Protein AF-A0A377CYT3-F1 (afdb_monomer_lite)

Sequence (85 aa):
MSIDRTSPLKPVSTVQPRETTDAPVTNTRAAKTTASTSTSVTLSDAQAKLMQPGSSDINLERVEALKLAIRNGELKMDTAKLPMR

Radius of gyration: 30.86 Å; chains: 1; bounding box: 71×52×48 Å

Foldseek 3Di:
DDDDDDDDDDDDDDDDDDDDDDDDDDDPDDPPPPPPPDDDDDDDPVVVVVPDDDPVVDDVVVVVVVVVCVVVVNDDDDVVVDDDD

pLDDT: mean 72.57, std 18.23, range [37.09, 97.38]

Secondary structure (DSSP, 8-state):
-----PPPPPPPPPPPPPPP------------------------HHHHHHTS--GGGS-HHHH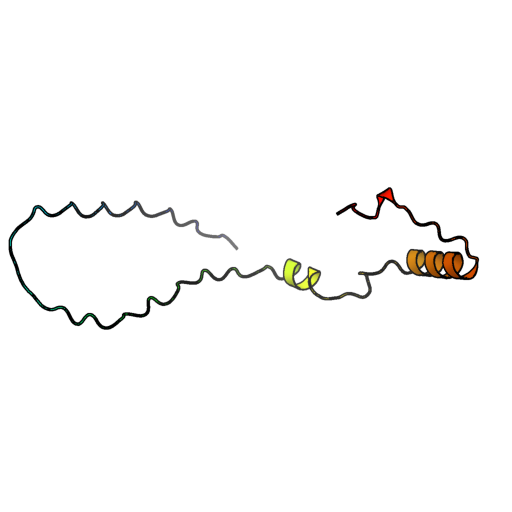HHHHHHHHHT-----TTTS---

InterPro domains:
  IPR007412 Anti-sigma-28 factor, FlgM [TIGR03824] (1-82)
  IPR031316 Anti-sigma-28 factor FlgM, C-terminal [PF04316] (40-81)
  IPR035890 Anti-sigma-28 factor FlgM superfamily [SSF101498] (1-82)

Structure (mmCIF, N/CA/C/O backbone):
data_AF-A0A377CYT3-F1
#
_entry.id   AF-A0A377CYT3-F1
#
loop_
_atom_site.group_PDB
_atom_site.id
_atom_site.type_symbol
_atom_site.label_atom_id
_atom_site.label_alt_id
_atom_site.label_comp_id
_atom_site.label_asym_id
_atom_site.label_entity_id
_atom_site.label_seq_id
_atom_site.pdbx_PDB_ins_code
_atom_site.Cartn_x
_atom_site.Cartn_y
_atom_site.Cartn_z
_atom_site.occupancy
_atom_site.B_iso_or_equiv
_atom_site.auth_seq_id
_atom_site.auth_comp_id
_atom_site.auth_asym_id
_atom_site.auth_atom_id
_atom_site.pd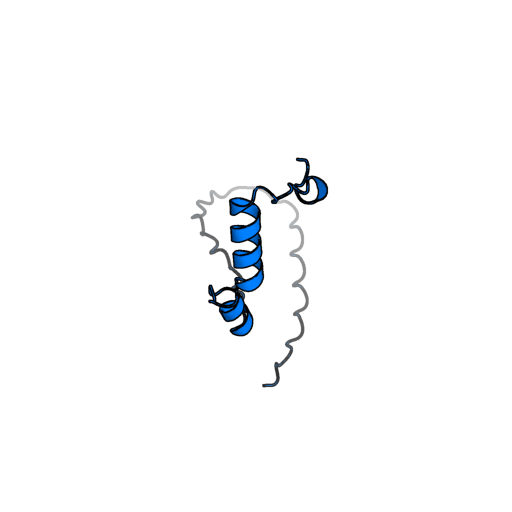bx_PDB_model_num
ATOM 1 N N . MET A 1 1 ? -19.197 -9.500 28.552 1.00 47.62 1 MET A N 1
ATOM 2 C CA . MET A 1 1 ? -19.794 -8.184 28.860 1.00 47.62 1 MET A CA 1
ATOM 3 C C . MET A 1 1 ? -21.179 -8.156 28.222 1.00 47.62 1 MET A C 1
ATOM 5 O O . MET A 1 1 ? -21.248 -8.208 27.001 1.00 47.62 1 MET A O 1
ATOM 9 N N . SER A 1 2 ? -22.259 -8.194 29.006 1.00 45.56 2 SER A N 1
ATOM 10 C CA . SER A 1 2 ? -23.635 -8.162 28.480 1.00 45.56 2 SER A CA 1
ATOM 11 C C . SER A 1 2 ? -24.091 -6.710 28.373 1.00 45.56 2 SER A C 1
ATOM 13 O O . SER A 1 2 ? -23.973 -5.968 29.343 1.00 45.56 2 SER A O 1
ATOM 15 N N . ILE A 1 3 ? -24.555 -6.290 27.196 1.00 62.56 3 ILE A N 1
ATOM 16 C CA . ILE A 1 3 ? -25.050 -4.927 26.973 1.00 62.56 3 ILE A CA 1
ATOM 17 C C . ILE A 1 3 ? -26.553 -4.937 27.233 1.00 62.56 3 ILE A C 1
ATOM 19 O O . ILE A 1 3 ? -27.295 -5.616 26.521 1.00 62.56 3 ILE A O 1
ATOM 23 N N . ASP A 1 4 ? -26.986 -4.190 28.245 1.00 60.09 4 ASP A N 1
ATOM 24 C CA . ASP A 1 4 ? -28.400 -4.002 28.550 1.00 60.09 4 ASP A CA 1
ATOM 25 C C . ASP A 1 4 ? -29.025 -3.097 27.474 1.00 60.09 4 ASP A C 1
ATOM 27 O O . ASP A 1 4 ? -28.638 -1.938 27.300 1.00 60.09 4 ASP A O 1
ATOM 31 N N . ARG A 1 5 ? -29.929 -3.658 26.663 1.00 66.06 5 ARG A N 1
ATOM 32 C CA . ARG A 1 5 ? -30.614 -2.928 25.588 1.00 66.06 5 ARG A CA 1
ATOM 33 C C . ARG A 1 5 ? -31.775 -2.153 26.196 1.00 66.06 5 ARG A C 1
ATOM 35 O O . ARG A 1 5 ? -32.847 -2.714 26.412 1.00 66.06 5 ARG A O 1
ATOM 42 N N . THR A 1 6 ? -31.591 -0.861 26.441 1.00 65.56 6 THR A N 1
ATOM 43 C CA . THR A 1 6 ? -32.714 -0.005 26.828 1.00 65.56 6 THR A CA 1
ATOM 44 C C . THR A 1 6 ? -33.637 0.195 25.623 1.00 65.56 6 THR A C 1
ATOM 46 O O . THR A 1 6 ? -33.200 0.464 24.503 1.00 65.56 6 THR A O 1
ATOM 49 N N . SER A 1 7 ? -34.937 -0.020 25.831 1.00 64.31 7 SER A N 1
ATOM 50 C CA . SER A 1 7 ? -35.938 0.151 24.775 1.00 64.31 7 SER A CA 1
ATOM 51 C C . SER A 1 7 ? -36.138 1.636 24.454 1.00 64.31 7 SER A C 1
ATOM 53 O O . SER A 1 7 ? -36.112 2.463 25.370 1.00 64.31 7 SER A O 1
ATOM 55 N N . PRO A 1 8 ? -36.368 1.994 23.179 1.00 61.75 8 PRO A N 1
ATOM 56 C CA . PRO A 1 8 ? -36.562 3.382 22.786 1.00 61.75 8 PRO A CA 1
ATOM 57 C C . PRO A 1 8 ? -37.812 3.969 23.454 1.00 61.75 8 PRO A C 1
ATOM 59 O O . PRO A 1 8 ? -38.880 3.352 23.471 1.00 61.75 8 PRO A O 1
ATOM 62 N N . LEU A 1 9 ? -37.672 5.175 24.013 1.00 63.34 9 LEU A N 1
ATOM 63 C CA . LEU A 1 9 ? -38.782 5.901 24.624 1.00 63.34 9 LEU A CA 1
ATOM 64 C C . LEU A 1 9 ? -39.775 6.345 23.549 1.00 63.34 9 LEU A C 1
ATOM 66 O O . LEU A 1 9 ? -39.393 6.779 22.461 1.00 63.34 9 LEU A O 1
ATOM 70 N N . LYS A 1 10 ? -41.067 6.241 23.874 1.00 62.03 10 LYS A N 1
ATOM 71 C CA . LYS A 1 10 ? -42.140 6.708 22.995 1.00 62.03 10 LYS A CA 1
ATOM 72 C C . LYS A 1 10 ? -41.978 8.214 22.753 1.00 62.03 10 LYS A C 1
ATOM 74 O O . LYS A 1 10 ? -41.692 8.940 23.709 1.00 62.03 10 LYS A O 1
ATOM 79 N N . PRO A 1 11 ? -42.171 8.692 21.514 1.00 67.31 11 PRO A N 1
ATOM 80 C CA . PRO A 1 11 ? -42.086 10.113 21.219 1.00 67.31 11 PRO A CA 1
ATOM 81 C C . PRO A 1 11 ? -43.103 10.887 22.065 1.00 67.31 11 PRO A C 1
ATOM 83 O O . PRO A 1 11 ? -44.261 10.485 22.195 1.00 67.31 11 PRO A O 1
ATOM 86 N N . VAL A 1 12 ? -42.649 11.989 22.663 1.00 58.12 12 VAL A N 1
ATOM 87 C CA . VAL A 1 12 ? -43.516 12.909 23.402 1.00 58.12 12 VAL A CA 1
ATOM 88 C C . VAL A 1 12 ? -44.467 13.563 22.402 1.00 58.12 12 VAL A C 1
ATOM 90 O O . VAL A 1 12 ? -44.033 14.063 21.366 1.00 58.12 12 VAL A O 1
ATOM 93 N N . SER A 1 13 ? -45.761 13.509 22.721 1.00 56.47 13 SER A N 1
ATOM 94 C CA . SER A 1 13 ? -46.853 14.064 21.919 1.00 56.47 13 SER A CA 1
ATOM 95 C C . SER A 1 13 ? -46.532 15.483 21.450 1.00 56.47 13 SER A C 1
ATOM 97 O O . SER A 1 13 ? -46.113 16.326 22.248 1.00 56.47 13 SER A O 1
ATOM 99 N N . THR A 1 14 ? -46.729 15.747 20.158 1.00 66.31 14 THR A N 1
ATOM 100 C CA . THR A 1 14 ? -46.541 17.075 19.572 1.00 66.31 14 THR A CA 1
ATOM 101 C C . THR A 1 14 ? -47.441 18.074 20.288 1.00 66.31 14 THR A C 1
ATOM 103 O O . THR A 1 14 ? -48.651 17.862 20.393 1.00 66.31 14 THR A O 1
ATOM 106 N N . VAL A 1 15 ? -46.844 19.158 20.784 1.00 56.50 15 VAL A N 1
ATOM 107 C CA . VAL A 1 15 ? -47.566 20.285 21.381 1.00 56.50 15 VAL A CA 1
ATOM 108 C C . VAL A 1 15 ? -48.606 20.778 20.370 1.00 56.50 15 VAL A C 1
ATOM 110 O O . VAL A 1 15 ? -48.267 21.041 19.217 1.00 56.50 15 VAL A O 1
ATOM 113 N N . GLN A 1 16 ? -49.872 20.839 20.792 1.00 57.81 16 GLN A N 1
ATOM 114 C CA . GLN A 1 16 ? -50.990 21.291 19.961 1.00 57.81 16 GLN A CA 1
ATOM 115 C C . GLN A 1 16 ? -50.722 22.692 19.382 1.00 57.81 16 GLN A C 1
ATOM 117 O O . GLN A 1 16 ? -50.171 23.542 20.091 1.00 57.81 16 GLN A O 1
ATOM 122 N N . PRO A 1 17 ? -51.137 22.974 18.133 1.00 56.19 17 PRO A N 1
ATOM 123 C CA . PRO A 1 17 ? -51.130 24.336 17.619 1.00 56.19 17 PRO A CA 1
ATOM 124 C C . PRO A 1 17 ? -52.070 25.199 18.470 1.00 56.19 17 PRO A C 1
ATOM 126 O O . PRO A 1 17 ? -53.222 24.841 18.709 1.00 56.19 17 PRO A O 1
ATOM 129 N N . ARG A 1 18 ? -51.550 26.317 18.984 1.00 53.34 18 ARG A N 1
ATOM 130 C CA . ARG A 1 18 ? -52.318 27.280 19.776 1.00 53.34 18 ARG A CA 1
ATOM 131 C C . ARG A 1 18 ? -53.047 28.230 18.826 1.00 53.34 18 ARG A C 1
ATOM 133 O O . ARG A 1 18 ? -52.398 28.924 18.050 1.00 53.34 18 ARG A O 1
ATOM 140 N N . GLU A 1 19 ? -54.372 28.252 18.923 1.00 52.69 19 GLU A N 1
ATOM 141 C CA . GLU A 1 19 ? -55.259 29.193 18.231 1.00 52.69 19 GLU A CA 1
ATOM 142 C C . GLU A 1 19 ? -54.970 30.653 18.662 1.00 52.69 19 GLU A C 1
ATOM 144 O O . GLU A 1 19 ? -54.635 30.931 19.819 1.00 52.69 19 GLU A O 1
ATOM 149 N N . THR A 1 20 ? -55.067 31.570 17.698 1.00 50.34 20 THR A N 1
ATOM 150 C CA . THR A 1 20 ? -54.665 32.989 17.702 1.00 50.34 20 THR A CA 1
ATOM 151 C C . THR A 1 20 ? -55.344 33.846 18.783 1.00 50.34 20 THR A C 1
ATOM 153 O O . THR A 1 20 ? -56.559 33.791 18.942 1.00 50.34 20 THR A O 1
ATOM 156 N N . THR A 1 21 ? -54.591 34.718 19.473 1.00 38.03 21 THR A N 1
ATOM 157 C CA . THR A 1 21 ? -55.096 35.926 20.171 1.00 38.03 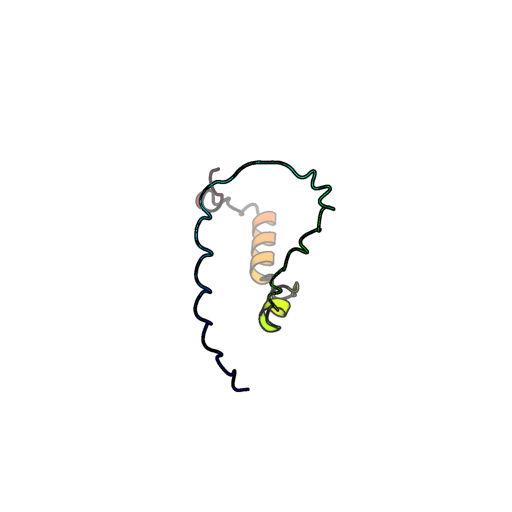21 THR A CA 1
ATOM 158 C C . THR A 1 21 ? -53.965 36.961 20.338 1.00 38.03 21 THR A C 1
ATOM 160 O O . THR A 1 21 ? -52.800 36.594 20.468 1.00 38.03 21 THR A O 1
ATOM 163 N N . ASP A 1 22 ? -54.380 38.228 20.269 1.00 38.25 22 ASP A N 1
ATOM 164 C CA . ASP A 1 22 ? -53.720 39.536 20.098 1.00 38.25 22 ASP A CA 1
ATOM 165 C C . ASP A 1 22 ? -52.511 39.920 21.009 1.00 38.25 22 ASP A C 1
ATOM 167 O O . ASP A 1 22 ? -52.209 39.251 21.993 1.00 38.25 22 ASP A O 1
ATOM 171 N N . ALA A 1 23 ? -51.819 41.006 20.623 1.00 38.53 23 ALA A N 1
ATOM 172 C CA . ALA A 1 23 ? -50.430 41.462 20.886 1.00 38.53 23 ALA A CA 1
ATOM 173 C C . ALA A 1 23 ? -50.056 41.899 22.341 1.00 38.53 23 ALA A C 1
ATOM 175 O O . ALA A 1 23 ? -50.884 41.777 23.239 1.00 38.53 23 ALA A O 1
ATOM 176 N N . PRO A 1 24 ? -48.903 42.574 22.628 1.00 52.00 24 PRO A N 1
ATOM 177 C CA . PRO A 1 24 ? -47.508 42.510 22.133 1.00 52.00 24 PRO A CA 1
ATOM 178 C C . PRO A 1 24 ? -46.479 42.290 23.283 1.00 52.00 24 PRO A C 1
ATOM 180 O O . PRO A 1 24 ? -46.639 42.842 24.368 1.00 52.00 24 PRO A O 1
ATOM 183 N N . VAL A 1 25 ? -45.341 41.607 23.063 1.00 37.09 25 VAL A N 1
ATOM 184 C CA . VAL A 1 25 ? -44.189 41.722 23.995 1.00 37.09 25 VAL A CA 1
ATOM 185 C C . VAL A 1 25 ? -42.850 41.582 23.269 1.00 37.09 25 VAL A C 1
ATOM 187 O O . VAL A 1 25 ? -42.561 40.562 22.643 1.00 37.09 25 VAL A O 1
ATOM 190 N N . THR A 1 26 ? -42.029 42.629 23.364 1.00 50.41 26 THR A N 1
ATOM 191 C CA . THR A 1 26 ? -40.623 42.633 22.943 1.00 50.41 26 THR A CA 1
ATOM 192 C C . THR A 1 26 ? -39.860 41.522 23.664 1.00 50.41 26 THR A C 1
ATOM 194 O O . THR A 1 26 ? -39.920 41.410 24.886 1.00 50.41 26 THR A O 1
ATOM 197 N N . ASN A 1 27 ? -39.177 40.667 22.905 1.00 43.34 27 ASN A N 1
ATOM 198 C CA . ASN A 1 27 ? -38.461 39.516 23.441 1.00 43.34 27 ASN A CA 1
ATOM 199 C C . ASN A 1 27 ? -36.992 39.630 23.023 1.00 43.34 27 ASN A C 1
ATOM 201 O O . ASN A 1 27 ? -36.595 39.191 21.942 1.00 43.34 27 ASN A O 1
ATOM 205 N N . THR A 1 28 ? -36.170 40.242 23.875 1.00 53.59 28 THR A N 1
ATOM 206 C CA . THR A 1 28 ? -34.707 40.185 23.772 1.00 53.59 28 THR A CA 1
ATOM 207 C C . THR A 1 28 ? -34.242 38.781 24.158 1.00 53.59 28 THR A C 1
ATOM 209 O O . THR A 1 28 ? -33.765 38.519 25.260 1.00 53.59 28 THR A O 1
ATOM 212 N N . ARG A 1 29 ? -34.410 37.824 23.240 1.00 43.53 29 ARG A N 1
ATOM 213 C CA . ARG A 1 29 ? -33.921 36.457 23.427 1.00 43.53 29 ARG A CA 1
ATOM 214 C C . ARG A 1 29 ? -32.404 36.453 23.248 1.00 43.53 29 ARG A C 1
ATOM 216 O O . ARG A 1 29 ? -31.914 36.501 22.123 1.00 43.53 29 ARG A O 1
ATOM 223 N N . ALA A 1 30 ? -31.666 36.359 24.354 1.00 52.03 30 ALA A N 1
ATOM 224 C CA . ALA A 1 30 ? -30.256 35.991 24.320 1.00 52.03 30 ALA A CA 1
ATOM 225 C C . ALA A 1 30 ? -30.102 34.715 23.477 1.00 52.03 30 ALA A C 1
ATOM 227 O O . ALA A 1 30 ? -30.823 33.732 23.688 1.00 52.03 30 ALA A O 1
ATOM 228 N N . ALA A 1 31 ? -29.199 34.747 22.497 1.00 47.69 31 ALA A N 1
ATOM 229 C CA . ALA A 1 31 ? -28.879 33.589 21.680 1.00 47.69 31 ALA A CA 1
ATOM 230 C C . ALA A 1 31 ? -28.333 32.487 2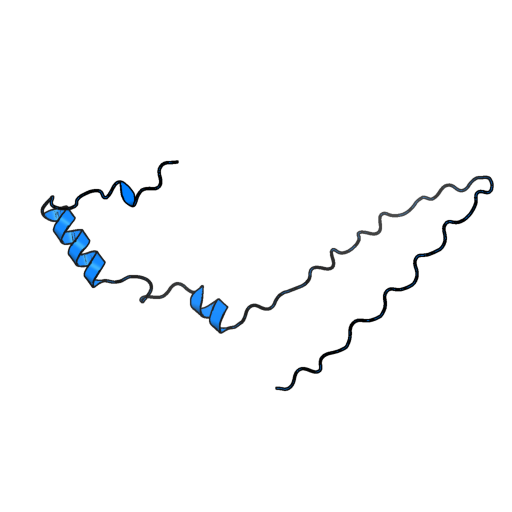2.597 1.00 47.69 31 ALA A C 1
ATOM 232 O O . ALA A 1 31 ? -27.167 32.488 22.982 1.00 47.69 31 ALA A O 1
ATOM 233 N N . LYS A 1 32 ? -29.199 31.547 22.989 1.00 53.22 32 LYS A N 1
ATOM 234 C CA . LYS A 1 32 ? -28.769 30.295 23.599 1.00 53.22 32 LYS A CA 1
ATOM 235 C C . LYS A 1 32 ? -28.041 29.537 22.501 1.00 53.22 32 LYS A C 1
ATOM 237 O O . LYS A 1 32 ? -28.693 28.946 21.644 1.00 53.22 32 LYS A O 1
ATOM 242 N N . THR A 1 33 ? -26.711 29.581 22.519 1.00 51.78 33 THR A N 1
ATOM 243 C CA . THR A 1 33 ? -25.875 28.660 21.755 1.00 51.78 33 THR A CA 1
ATOM 244 C C . THR A 1 33 ? -26.342 27.254 22.105 1.00 51.78 33 THR A C 1
ATOM 246 O O . THR A 1 33 ? -26.117 26.759 23.211 1.00 51.78 33 THR A O 1
ATOM 249 N N . THR A 1 34 ? -27.089 26.632 21.199 1.00 52.84 34 THR A N 1
ATOM 250 C CA . THR A 1 34 ? -27.385 25.210 21.267 1.00 52.84 34 THR A CA 1
ATOM 251 C C . THR A 1 34 ? -26.045 24.515 21.117 1.00 52.84 34 THR A C 1
ATOM 253 O O . THR A 1 34 ? -25.490 24.482 20.020 1.00 52.84 34 THR A O 1
ATOM 256 N N . ALA A 1 35 ? -25.480 24.035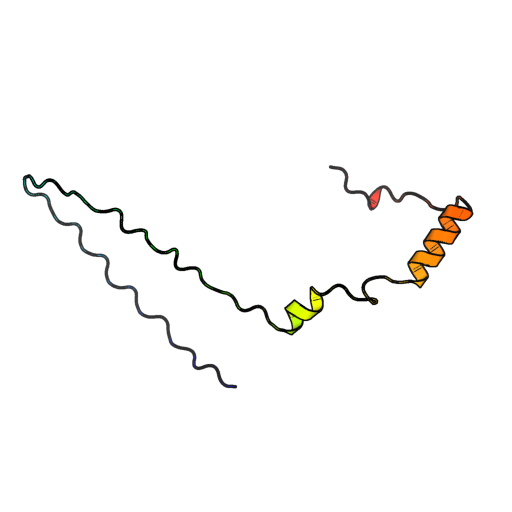 22.226 1.00 59.19 35 ALA A N 1
ATOM 257 C CA . ALA A 1 35 ? -24.340 23.140 22.173 1.00 59.19 35 ALA A CA 1
ATOM 258 C C . ALA A 1 35 ? -24.722 21.993 21.233 1.00 59.19 35 ALA A C 1
ATOM 260 O O . ALA A 1 35 ? -25.699 21.281 21.485 1.00 59.19 35 ALA A O 1
ATOM 261 N N . SER A 1 36 ? -24.005 21.886 20.112 1.00 60.56 36 SER A N 1
ATOM 262 C CA . SER A 1 36 ? -24.148 20.773 19.183 1.00 60.56 36 SER A CA 1
ATOM 263 C C . SER A 1 36 ? -23.954 19.506 20.001 1.00 60.56 36 SER A C 1
ATOM 265 O O . SER A 1 36 ? -22.867 19.260 20.522 1.00 60.56 36 SER A O 1
ATOM 267 N N . THR A 1 37 ? -25.031 18.749 20.196 1.00 59.00 37 THR A N 1
ATOM 268 C CA . THR A 1 37 ? -24.962 17.454 20.867 1.00 59.00 37 THR A CA 1
ATOM 269 C C . THR A 1 37 ? -24.307 16.506 19.873 1.00 59.00 37 THR A C 1
ATOM 271 O O . THR A 1 37 ? -24.975 15.866 19.068 1.00 59.00 37 THR A O 1
ATOM 274 N N . SER A 1 38 ? -22.978 16.514 19.847 1.00 66.44 38 SER A N 1
ATOM 275 C CA . SER A 1 38 ? -22.184 15.635 19.003 1.00 66.44 38 SER A CA 1
ATOM 276 C C . SER A 1 38 ? -22.265 14.227 19.579 1.00 66.44 38 SER A C 1
ATOM 278 O O . SER A 1 38 ? -21.862 13.987 20.715 1.00 66.44 38 SER A O 1
ATOM 280 N N . THR A 1 39 ? -22.788 13.283 18.806 1.00 69.31 39 THR A N 1
ATOM 281 C CA . THR A 1 39 ? -22.670 11.858 19.114 1.00 69.31 39 THR A CA 1
ATOM 282 C C . THR A 1 39 ? -21.212 11.452 18.914 1.00 69.31 39 THR A C 1
ATOM 284 O O . THR A 1 39 ? -20.726 11.457 17.782 1.00 69.31 39 THR A O 1
ATOM 287 N N . SER A 1 40 ? -20.490 11.132 19.988 1.00 65.19 40 SER A N 1
ATOM 288 C CA . SER A 1 40 ? -19.158 10.539 19.878 1.00 65.19 40 SER A CA 1
ATOM 289 C C . SER A 1 40 ? -19.291 9.047 19.573 1.00 65.19 40 SER A C 1
ATOM 291 O O . SER A 1 40 ? -19.991 8.311 20.265 1.00 65.19 40 SER A O 1
ATOM 293 N N . VAL A 1 41 ? -18.627 8.597 18.511 1.00 72.94 41 VAL A N 1
ATOM 294 C CA . VAL A 1 41 ? -18.489 7.175 18.186 1.00 72.94 41 VAL A CA 1
ATOM 295 C C . VAL A 1 41 ? -17.085 6.763 18.605 1.00 72.94 41 VAL A C 1
ATOM 297 O O . VAL A 1 41 ? -16.103 7.245 18.044 1.00 72.94 41 VAL A O 1
ATOM 300 N N . THR A 1 42 ? -16.971 5.898 19.609 1.00 74.94 42 THR A N 1
ATOM 301 C CA . THR A 1 42 ? -15.690 5.281 19.968 1.00 74.94 42 THR A CA 1
ATOM 302 C C . THR A 1 42 ? -15.382 4.181 18.961 1.00 74.94 42 THR A C 1
ATOM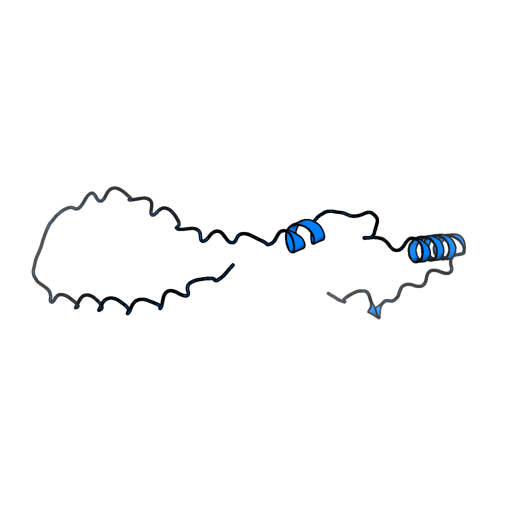 304 O O . THR A 1 42 ? -16.040 3.140 18.951 1.00 74.94 42 THR A O 1
ATOM 307 N N . LEU A 1 43 ? -14.410 4.438 18.085 1.00 78.44 43 LEU A N 1
ATOM 308 C CA . LEU A 1 43 ? -13.883 3.445 17.151 1.00 78.44 43 LEU A CA 1
ATOM 309 C C . LEU A 1 43 ? -13.199 2.318 17.938 1.00 78.44 43 LEU A C 1
ATOM 311 O O . LEU A 1 43 ? -12.583 2.569 18.971 1.00 78.44 43 LEU A O 1
ATOM 315 N N . SER A 1 44 ? -13.328 1.076 17.471 1.00 86.25 44 SER A N 1
ATOM 316 C CA . SER A 1 44 ? -12.741 -0.084 18.149 1.00 86.25 44 SER A CA 1
ATOM 317 C C . SER A 1 44 ? -11.212 -0.097 18.035 1.00 86.25 44 SER A C 1
ATOM 319 O O . SER A 1 44 ? -10.646 0.368 17.042 1.00 86.25 44 SER A O 1
ATOM 321 N N . ASP A 1 45 ? -10.529 -0.700 19.011 1.00 82.88 45 ASP A N 1
ATOM 322 C CA . ASP A 1 45 ? -9.059 -0.796 19.025 1.00 82.88 45 ASP A CA 1
ATOM 323 C C . ASP A 1 45 ? -8.498 -1.515 17.787 1.00 82.88 45 ASP A C 1
ATOM 325 O O . ASP A 1 45 ? -7.431 -1.173 17.277 1.00 82.88 45 ASP A O 1
ATOM 329 N N . ALA A 1 46 ? -9.244 -2.489 17.253 1.00 81.88 46 ALA A N 1
ATOM 330 C CA . ALA A 1 46 ? -8.893 -3.176 16.013 1.00 81.88 46 ALA A CA 1
ATOM 331 C C . ALA A 1 46 ? -8.890 -2.217 14.813 1.00 81.88 46 ALA A C 1
ATOM 333 O O . ALA A 1 46 ? -7.978 -2.269 13.989 1.00 81.88 46 ALA A O 1
ATOM 334 N N . GLN A 1 47 ? -9.869 -1.311 14.736 1.00 82.81 47 GLN A N 1
ATOM 335 C CA . GLN A 1 47 ? -9.916 -0.297 13.688 1.00 82.81 47 GLN A CA 1
ATOM 336 C C . GLN A 1 47 ? -8.769 0.704 13.842 1.00 82.81 47 GLN A C 1
ATOM 338 O O . GLN A 1 47 ? -8.101 1.015 12.861 1.00 82.81 47 GLN A O 1
ATOM 343 N N . ALA A 1 48 ? -8.490 1.160 15.064 1.00 83.31 48 ALA A N 1
ATOM 344 C CA . ALA A 1 48 ? -7.364 2.055 15.318 1.00 83.31 48 ALA A CA 1
ATOM 345 C C . ALA A 1 48 ? -6.031 1.433 14.870 1.00 83.31 48 ALA A C 1
ATOM 347 O O . ALA A 1 48 ? -5.208 2.122 14.266 1.00 83.31 48 ALA A O 1
ATOM 348 N N . LYS A 1 49 ? -5.853 0.124 15.097 1.00 81.44 49 LYS A N 1
ATOM 349 C CA . LYS A 1 49 ? -4.658 -0.635 14.705 1.00 81.44 49 LYS A CA 1
ATOM 350 C C . LYS A 1 49 ? -4.526 -0.826 13.192 1.00 81.44 49 LYS A C 1
ATOM 352 O O . LYS A 1 49 ? -3.410 -0.780 12.694 1.00 81.44 49 LYS A O 1
ATOM 357 N N . LEU A 1 50 ? -5.637 -0.987 12.469 1.00 84.38 50 LEU A N 1
ATOM 358 C CA . LEU A 1 50 ? -5.648 -1.023 10.998 1.00 84.38 50 LEU A CA 1
ATOM 359 C C . LEU A 1 50 ? -5.319 0.334 10.365 1.00 84.38 50 LEU A C 1
ATOM 361 O O . LEU A 1 50 ? -4.867 0.381 9.228 1.00 84.38 50 LEU A O 1
ATOM 365 N N . MET A 1 51 ? -5.569 1.435 11.077 1.00 85.81 51 MET A N 1
ATOM 366 C CA . MET A 1 51 ? -5.245 2.782 10.601 1.00 85.81 51 MET A CA 1
ATOM 367 C C . MET A 1 51 ? -3.815 3.221 10.936 1.00 85.81 51 MET A C 1
ATOM 369 O O . MET A 1 51 ? -3.395 4.283 10.480 1.00 85.81 51 MET A O 1
ATOM 373 N N . GLN A 1 52 ? -3.072 2.450 11.737 1.00 83.62 52 GLN A N 1
ATOM 374 C CA . GLN A 1 52 ? -1.663 2.745 11.980 1.00 83.62 52 GLN A CA 1
ATOM 375 C C . GLN A 1 52 ? -0.827 2.277 10.784 1.00 83.62 52 GLN A C 1
ATOM 377 O O . GLN A 1 52 ? -0.991 1.132 10.365 1.00 83.62 52 GLN A O 1
ATOM 382 N N . PRO A 1 53 ? 0.090 3.111 10.262 1.00 82.75 53 PRO A N 1
ATOM 383 C CA . PRO A 1 53 ? 1.012 2.677 9.221 1.00 82.75 53 PRO A CA 1
ATOM 384 C C . PRO A 1 53 ? 1.870 1.514 9.733 1.00 82.75 53 PRO A C 1
ATOM 386 O O . PRO A 1 53 ? 2.453 1.582 10.820 1.00 82.75 53 PRO A O 1
ATOM 389 N N . GLY A 1 54 ? 1.945 0.444 8.949 1.00 84.50 54 GLY A N 1
ATOM 390 C CA . GLY A 1 54 ? 2.654 -0.785 9.274 1.00 84.50 54 GLY A CA 1
ATOM 391 C C . GLY A 1 54 ? 3.680 -1.166 8.211 1.00 84.50 54 GLY A C 1
ATOM 392 O O . GLY A 1 54 ? 3.511 -0.933 7.018 1.00 84.50 54 GLY A O 1
ATOM 393 N N . SER A 1 55 ? 4.751 -1.846 8.622 1.00 77.75 55 SER A N 1
ATOM 394 C CA . SER A 1 55 ? 5.734 -2.412 7.682 1.00 77.75 55 SER A CA 1
ATOM 395 C C . SER A 1 55 ? 5.143 -3.486 6.756 1.00 77.75 55 SER A C 1
ATOM 397 O O . SER A 1 55 ? 5.743 -3.804 5.734 1.00 77.75 55 SER A O 1
ATOM 399 N N . SER A 1 56 ? 3.967 -4.026 7.095 1.00 82.94 56 SER A N 1
ATOM 400 C CA . SER A 1 56 ? 3.232 -4.998 6.279 1.00 82.94 56 SER A CA 1
ATOM 401 C C . SER A 1 56 ? 2.331 -4.362 5.213 1.00 82.94 56 SER A C 1
ATOM 403 O O . SER A 1 56 ? 1.749 -5.098 4.415 1.00 82.94 56 SER A O 1
ATOM 405 N N . ASP A 1 57 ? 2.217 -3.031 5.171 1.00 86.56 57 ASP A N 1
ATOM 406 C CA . ASP A 1 57 ? 1.376 -2.328 4.190 1.00 86.56 57 ASP A CA 1
ATOM 407 C C . ASP A 1 57 ? 1.908 -2.492 2.756 1.00 86.56 57 ASP A C 1
ATOM 409 O O . ASP A 1 57 ? 1.186 -2.304 1.773 1.00 86.56 57 ASP A O 1
ATOM 413 N N . ILE A 1 58 ? 3.187 -2.857 2.624 1.00 91.12 58 ILE A N 1
ATOM 414 C CA . ILE A 1 58 ? 3.900 -2.957 1.356 1.00 91.12 58 ILE A CA 1
ATOM 415 C C . ILE A 1 58 ? 4.344 -4.399 1.127 1.00 91.12 58 ILE A C 1
ATOM 417 O O . ILE A 1 58 ? 5.051 -5.002 1.929 1.00 91.12 58 ILE A O 1
ATOM 421 N N . ASN A 1 59 ? 3.998 -4.935 -0.041 1.00 92.62 59 ASN A N 1
ATOM 422 C CA . ASN A 1 59 ? 4.564 -6.193 -0.509 1.00 92.62 59 ASN A CA 1
ATOM 423 C C . ASN A 1 59 ? 5.945 -5.918 -1.139 1.00 92.62 59 ASN A C 1
ATOM 425 O O . ASN A 1 59 ? 6.023 -5.340 -2.226 1.00 92.62 59 ASN A O 1
ATOM 429 N N . LEU A 1 60 ? 7.015 -6.320 -0.446 1.00 93.88 60 LEU A N 1
ATOM 430 C CA . LEU A 1 60 ? 8.401 -6.088 -0.870 1.00 93.88 60 LEU A CA 1
ATOM 431 C C . LEU A 1 60 ? 8.760 -6.814 -2.174 1.00 93.88 60 LEU A C 1
ATOM 433 O O . LEU A 1 60 ? 9.396 -6.215 -3.035 1.00 93.88 60 LEU A O 1
ATOM 437 N N . GLU A 1 61 ? 8.290 -8.047 -2.361 1.00 94.75 61 GLU A N 1
ATOM 438 C CA . GLU A 1 61 ? 8.525 -8.839 -3.577 1.00 94.75 61 GLU A CA 1
ATOM 439 C C . GLU A 1 61 ? 8.016 -8.107 -4.830 1.00 94.75 61 GLU A C 1
ATOM 441 O O . GLU A 1 61 ? 8.734 -7.949 -5.820 1.00 94.75 61 GLU A O 1
ATOM 446 N N . ARG A 1 62 ? 6.798 -7.551 -4.765 1.00 94.88 62 ARG A N 1
ATOM 447 C CA . ARG A 1 62 ? 6.235 -6.750 -5.863 1.00 94.88 62 ARG A CA 1
ATOM 448 C C . ARG A 1 62 ? 7.034 -5.477 -6.124 1.00 94.88 62 ARG A C 1
ATOM 450 O O . ARG A 1 62 ? 7.145 -5.061 -7.275 1.00 94.88 62 ARG A O 1
ATOM 457 N N . VAL A 1 63 ? 7.582 -4.849 -5.084 1.00 95.31 63 VAL A N 1
ATOM 458 C CA . VAL A 1 63 ? 8.426 -3.654 -5.233 1.00 95.31 63 VAL A CA 1
ATOM 459 C C . VAL A 1 63 ? 9.737 -3.998 -5.933 1.00 95.31 63 VAL A C 1
ATOM 461 O O . VAL A 1 63 ? 10.185 -3.234 -6.787 1.00 95.31 63 VAL A O 1
ATOM 464 N N . GLU A 1 64 ? 10.352 -5.133 -5.614 1.00 96.19 64 GLU A N 1
ATOM 465 C CA . GLU A 1 64 ? 11.576 -5.579 -6.283 1.00 96.19 64 GLU A CA 1
ATOM 466 C C . GLU A 1 64 ? 11.336 -5.925 -7.752 1.00 96.19 64 GLU A C 1
ATOM 468 O O . GLU A 1 64 ? 12.067 -5.434 -8.617 1.00 96.19 64 GLU A O 1
ATOM 473 N N . ALA A 1 65 ? 10.264 -6.663 -8.050 1.00 95.19 65 ALA A N 1
ATOM 474 C CA . ALA A 1 65 ? 9.857 -6.943 -9.425 1.00 95.19 65 ALA A CA 1
ATOM 475 C C . ALA A 1 65 ? 9.617 -5.646 -10.218 1.00 95.19 65 ALA A C 1
ATOM 477 O O . ALA A 1 65 ? 10.081 -5.506 -11.352 1.00 95.19 65 ALA A O 1
ATOM 478 N N . LEU A 1 66 ? 8.956 -4.660 -9.601 1.00 95.94 66 LEU A N 1
ATOM 479 C CA . LEU A 1 66 ? 8.710 -3.360 -10.220 1.00 95.94 66 LEU A CA 1
ATOM 480 C C . LEU A 1 66 ? 10.013 -2.590 -10.484 1.00 95.94 66 LEU A C 1
ATOM 482 O O . LEU A 1 66 ? 10.193 -2.049 -11.574 1.00 95.94 66 LEU A O 1
ATOM 486 N N . LYS A 1 67 ? 10.944 -2.565 -9.522 1.00 96.62 67 LYS A N 1
ATOM 487 C CA . LYS A 1 67 ? 12.264 -1.930 -9.692 1.00 96.62 67 LYS A CA 1
ATOM 488 C C . LYS A 1 67 ? 13.039 -2.548 -10.854 1.00 96.62 67 LYS A C 1
ATOM 490 O O . LYS A 1 67 ? 13.634 -1.814 -11.644 1.00 96.62 67 LYS A O 1
ATOM 495 N N . LEU A 1 68 ? 13.026 -3.874 -10.969 1.00 97.38 68 LEU A N 1
ATOM 496 C CA . LEU A 1 68 ? 13.713 -4.581 -12.045 1.00 97.38 68 LEU A CA 1
ATOM 497 C C . LEU A 1 68 ? 13.076 -4.286 -13.409 1.00 97.38 68 LEU A C 1
ATOM 499 O O . LEU A 1 68 ? 13.790 -3.930 -14.342 1.00 97.38 68 LEU A O 1
ATOM 503 N N . ALA A 1 69 ? 11.745 -4.337 -13.505 1.00 96.00 69 ALA A N 1
ATOM 504 C CA . ALA A 1 69 ? 11.019 -4.026 -14.737 1.00 96.00 69 ALA A CA 1
ATOM 505 C C . ALA A 1 69 ? 11.270 -2.586 -15.216 1.00 96.00 69 ALA A C 1
ATOM 507 O O . ALA A 1 69 ? 11.400 -2.346 -16.413 1.00 96.00 69 ALA A O 1
ATOM 508 N N . ILE A 1 70 ? 11.388 -1.623 -14.294 1.00 96.25 70 ILE A N 1
ATOM 509 C CA . ILE A 1 70 ? 11.762 -0.241 -14.630 1.00 96.25 70 ILE A CA 1
ATOM 510 C C . ILE A 1 70 ? 13.199 -0.186 -15.152 1.00 96.25 70 ILE A C 1
ATOM 512 O O . ILE A 1 70 ? 13.446 0.418 -16.194 1.00 96.25 70 ILE A O 1
ATOM 516 N N . ARG A 1 71 ? 14.145 -0.835 -14.459 1.00 97.06 71 ARG A N 1
ATOM 517 C CA . ARG A 1 71 ? 15.562 -0.855 -14.856 1.00 97.06 71 ARG A CA 1
ATOM 518 C C . ARG A 1 71 ? 15.772 -1.490 -16.233 1.00 97.06 71 ARG A C 1
ATOM 520 O O . ARG A 1 71 ? 16.608 -1.009 -16.991 1.00 97.06 71 ARG A O 1
ATOM 527 N N . ASN A 1 72 ? 15.018 -2.540 -16.541 1.00 96.69 72 ASN A N 1
ATOM 528 C CA . ASN A 1 72 ? 15.098 -3.267 -17.806 1.00 96.69 72 ASN A CA 1
ATOM 529 C C . ASN A 1 72 ? 14.259 -2.624 -18.926 1.00 96.69 72 ASN A C 1
ATOM 531 O O . ASN A 1 72 ? 14.359 -3.045 -20.074 1.00 96.69 72 ASN A O 1
ATOM 535 N N . GLY A 1 73 ? 13.429 -1.619 -18.619 1.00 95.69 73 GLY A N 1
ATOM 536 C CA . GLY A 1 73 ? 12.527 -0.992 -19.594 1.00 95.69 73 GLY A CA 1
ATOM 537 C C . GLY A 1 73 ? 11.309 -1.847 -19.972 1.00 95.69 73 GLY A C 1
ATOM 538 O O . GLY A 1 73 ? 10.688 -1.620 -21.005 1.00 95.69 73 GLY A O 1
ATOM 539 N N . GLU A 1 74 ? 10.950 -2.827 -19.146 1.00 95.25 74 GLU A N 1
ATOM 540 C CA . GLU A 1 74 ? 9.869 -3.790 -19.393 1.00 95.25 74 GLU A CA 1
ATOM 541 C C . GLU A 1 74 ? 8.541 -3.395 -18.728 1.00 95.25 74 GLU A C 1
ATOM 543 O O . GLU A 1 74 ? 7.516 -4.048 -18.946 1.00 95.25 74 GLU A O 1
ATOM 548 N N . LEU A 1 75 ? 8.531 -2.332 -17.913 1.00 94.62 75 LEU A N 1
ATOM 549 C CA . LEU A 1 75 ? 7.317 -1.859 -17.252 1.00 94.62 75 LEU A CA 1
ATOM 550 C C . LEU A 1 75 ? 6.295 -1.361 -18.286 1.00 94.62 75 LEU A C 1
ATOM 552 O O . LEU A 1 75 ? 6.468 -0.311 -18.903 1.00 94.62 75 LEU A O 1
ATOM 556 N N . LYS A 1 76 ? 5.190 -2.097 -18.430 1.00 90.94 76 LYS A N 1
ATOM 557 C CA . LYS A 1 76 ? 4.063 -1.717 -19.288 1.00 90.94 76 LYS A CA 1
ATOM 558 C C . LYS A 1 76 ? 2.992 -0.989 -18.484 1.00 90.94 76 LYS A C 1
ATOM 560 O O . LYS A 1 76 ? 2.582 -1.445 -17.417 1.00 90.94 76 LYS A O 1
ATOM 565 N N . MET A 1 77 ? 2.522 0.134 -19.022 1.00 89.06 77 MET A N 1
ATOM 566 C CA . MET A 1 77 ? 1.394 0.877 -18.470 1.00 89.06 77 MET A CA 1
ATOM 567 C C . MET A 1 77 ? 0.094 0.124 -18.759 1.00 89.06 77 MET A C 1
ATOM 569 O O . MET A 1 77 ? -0.254 -0.107 -19.914 1.00 89.06 77 MET A O 1
ATOM 573 N N . ASP A 1 78 ? -0.630 -0.238 -17.705 1.00 89.62 78 ASP A N 1
ATOM 574 C CA . ASP A 1 78 ? -1.959 -0.828 -17.822 1.00 89.62 78 ASP A CA 1
ATOM 575 C C . ASP A 1 78 ? -3.008 0.290 -17.821 1.00 89.62 78 ASP A C 1
ATOM 577 O O . ASP A 1 78 ? -3.390 0.810 -16.771 1.00 89.62 78 ASP A O 1
ATOM 581 N N . THR A 1 79 ? -3.442 0.696 -19.013 1.00 87.19 79 THR A N 1
ATOM 582 C CA . THR A 1 79 ? -4.416 1.781 -19.192 1.00 87.19 79 THR A CA 1
ATOM 583 C C . THR A 1 79 ? -5.793 1.436 -18.634 1.00 87.19 79 THR A C 1
ATOM 585 O O . THR A 1 79 ? -6.531 2.351 -18.286 1.00 87.19 79 THR A O 1
ATOM 588 N N . ALA A 1 80 ? -6.127 0.152 -18.465 1.00 88.19 80 ALA A N 1
ATOM 589 C CA . ALA A 1 80 ? -7.377 -0.263 -17.829 1.00 88.19 80 ALA A CA 1
ATOM 590 C C . ALA A 1 80 ? -7.355 -0.053 -16.305 1.00 88.19 80 ALA A C 1
ATOM 592 O O . ALA A 1 80 ? -8.409 0.082 -15.685 1.00 88.19 80 ALA A O 1
ATOM 593 N N . LYS A 1 81 ? -6.165 0.000 -15.689 1.00 89.50 81 LYS A N 1
ATOM 594 C CA . LYS A 1 81 ? -6.005 0.315 -14.259 1.00 89.50 81 LYS A CA 1
ATOM 595 C C . LYS A 1 81 ? -6.028 1.811 -13.957 1.00 89.50 81 LYS A C 1
ATOM 597 O O . LYS A 1 81 ? -6.186 2.178 -12.794 1.00 89.50 81 LYS A O 1
ATOM 602 N N . LEU A 1 82 ? -5.853 2.671 -14.962 1.00 86.06 82 LEU A N 1
ATOM 603 C CA . LEU A 1 82 ? -5.986 4.111 -14.787 1.00 86.06 82 LEU A CA 1
ATOM 604 C C . LEU A 1 82 ? -7.451 4.491 -15.042 1.00 86.06 82 LEU A C 1
ATOM 606 O O . LEU A 1 82 ? -7.898 4.387 -16.183 1.00 86.06 82 LEU A O 1
ATOM 610 N N . PRO A 1 83 ? -8.219 4.921 -14.025 1.00 82.19 83 PRO A N 1
ATOM 611 C CA . PRO A 1 83 ? -9.581 5.369 -14.268 1.00 82.19 83 PRO A CA 1
ATOM 612 C C . PRO A 1 83 ? -9.552 6.566 -15.224 1.00 82.19 83 PRO A C 1
ATOM 614 O O . PRO A 1 83 ? -8.919 7.586 -14.939 1.00 82.19 83 PRO A O 1
ATOM 617 N N . MET A 1 84 ? -10.229 6.426 -16.365 1.00 76.88 84 MET A N 1
ATOM 618 C CA . MET A 1 84 ? -10.581 7.562 -17.212 1.00 76.88 84 MET A CA 1
ATOM 619 C C . MET A 1 84 ? -11.481 8.480 -16.376 1.00 76.88 84 MET A C 1
ATOM 621 O O . MET A 1 84 ? -12.473 8.015 -15.815 1.00 76.88 84 MET A O 1
ATOM 625 N N . ARG A 1 85 ? -11.073 9.741 -16.216 1.00 73.81 85 ARG A N 1
ATOM 626 C CA . ARG A 1 85 ? -11.865 10.769 -15.528 1.00 73.81 85 ARG A CA 1
ATOM 627 C C . ARG A 1 85 ? -13.067 11.192 -16.355 1.00 73.81 85 ARG A C 1
ATOM 629 O O . ARG A 1 85 ? -12.921 11.235 -17.596 1.00 73.81 85 ARG A O 1
#

Organism: Escherichia coli (NCBI:txid562)